Protein AF-A0AAV2S5D3-F1 (afdb_monomer_lite)

Radius of gyration: 16.39 Å; chains: 1; bounding box: 46×32×54 Å

Sequence (150 aa):
MCDEDECALVCDNGSGLCKAGFAGDDAPRAVFPSVVGRPRHQGVMVGMGQKDSYVGDEAQSKRGILTLKYPIEHGIVTNWDDMEKVWHHTFYNELRIAPEESPSLLTEAPLNPKANREKMTQIMFETFSMPAMYVAIQAVLSLYASGRTT

Organism: Meganyctiphanes norvegica (NCBI:txid48144)

InterPro domains:
  IPR004000 Actin family [PF00022] (6-150)
  IPR004000 Actin family [PR00190] (27-36)
  IPR004000 Actin family [PR00190] (50-61)
  IPR004000 Actin family [PR00190] (62-84)
  IPR004000 Actin family [PR00190] (116-129)
  IPR004000 Actin family [PR00190] (141-150)
  IPR004000 Actin family [PTHR11937] (9-150)
  IPR004000 Actin family [SM00268] (6-150)
  IPR004001 Actin, conserved site [PS00406] (54-64)
  IPR020902 Actin/actin-like conserved site [PS01132] (105-117)
  IPR043129 ATPase, nucleotide binding domain [SSF53067] (5-147)

Foldseek 3Di:
DPPPPAWAKEWEDDQAWIFIPTPPDPGGQDIFGQKKWAFPDPPPDDPPPDDRIDGTPRRVVPVVGTDMDHQADPQAGPDPVSVLVVVCCVACPRVNHQQLRYEYEYEGEPPHDPVRVVVVVCCSCVVSVHPYYHYYYPVQVVCVVVVHDD

Secondary structure (DSSP, 8-state):
---TT-PPEEEEE-SSEEEEEETT-SS-SEEEE--EEEESSTT--TTS---S-EEHHHHHHTTTTEEEE-SEETTEE--HHHHHHHHHIIIIIII---GGGS-EEEEE-TT--HHHHHHHHHIIIIIS--S-EEEEEHHHHHHHHTT---

Structure (mmCIF, N/CA/C/O backbone):
data_AF-A0AAV2S5D3-F1
#
_entry.id   AF-A0AAV2S5D3-F1
#
loop_
_atom_site.group_PDB
_atom_site.id
_atom_site.type_symbol
_atom_site.label_atom_id
_atom_site.label_alt_id
_atom_site.label_comp_id
_atom_site.label_asym_id
_atom_site.label_entity_id
_atom_site.label_seq_id
_atom_site.pdbx_PDB_ins_code
_atom_site.Cartn_x
_atom_site.Cartn_y
_atom_site.Cartn_z
_atom_site.occupancy
_atom_site.B_iso_or_equiv
_atom_site.auth_seq_id
_atom_site.auth_comp_id
_atom_site.auth_asym_id
_atom_site.auth_atom_id
_atom_site.pdbx_PDB_model_num
ATOM 1 N N . MET A 1 1 ? 27.605 -7.674 -11.067 1.00 37.47 1 MET A N 1
ATOM 2 C CA . MET A 1 1 ? 27.069 -8.610 -10.067 1.00 37.47 1 MET A CA 1
ATOM 3 C C . MET A 1 1 ? 26.109 -7.778 -9.254 1.00 37.47 1 MET A C 1
ATOM 5 O O . MET A 1 1 ? 26.568 -6.824 -8.649 1.00 37.47 1 MET A O 1
ATOM 9 N N . CYS A 1 2 ? 24.804 -7.988 -9.419 1.00 41.34 2 CYS A N 1
ATOM 10 C CA . CYS A 1 2 ? 23.838 -7.439 -8.473 1.00 41.34 2 CYS A CA 1
ATOM 11 C C . CYS A 1 2 ? 24.093 -8.184 -7.168 1.00 41.34 2 CYS A C 1
ATOM 13 O O . CYS A 1 2 ? 24.172 -9.412 -7.214 1.00 41.34 2 CYS A O 1
ATOM 15 N N . ASP A 1 3 ? 24.331 -7.460 -6.082 1.00 46.12 3 ASP A N 1
ATOM 16 C CA . ASP A 1 3 ? 24.471 -8.064 -4.764 1.00 46.12 3 ASP A CA 1
ATOM 17 C C . ASP A 1 3 ? 23.247 -8.956 -4.518 1.00 46.12 3 ASP A C 1
ATOM 19 O O . ASP A 1 3 ? 22.105 -8.517 -4.660 1.00 46.12 3 ASP A O 1
ATOM 23 N N . GLU A 1 4 ? 23.485 -10.238 -4.241 1.00 49.69 4 GLU A N 1
ATOM 24 C CA . GLU A 1 4 ? 22.444 -11.261 -4.063 1.00 49.69 4 GLU A CA 1
ATOM 25 C C . GLU A 1 4 ? 21.621 -11.054 -2.770 1.00 49.69 4 GLU A C 1
ATOM 27 O O . GLU A 1 4 ? 20.735 -11.854 -2.478 1.00 49.69 4 GLU A O 1
ATOM 32 N N . ASP A 1 5 ? 21.859 -9.962 -2.032 1.00 55.69 5 ASP A N 1
ATOM 33 C CA . ASP A 1 5 ? 21.360 -9.738 -0.672 1.00 55.69 5 ASP A CA 1
ATOM 34 C C . ASP A 1 5 ? 20.294 -8.625 -0.524 1.00 55.69 5 ASP A C 1
ATOM 36 O O . ASP A 1 5 ? 19.763 -8.454 0.570 1.00 55.69 5 ASP A O 1
ATOM 40 N N . GLU A 1 6 ? 19.886 -7.914 -1.587 1.00 64.94 6 GLU A N 1
ATOM 41 C CA . GLU A 1 6 ? 18.799 -6.910 -1.508 1.00 64.94 6 GLU A CA 1
ATOM 42 C C . GLU A 1 6 ? 17.673 -7.184 -2.516 1.00 64.94 6 GLU A C 1
ATOM 44 O O . GLU A 1 6 ? 17.687 -6.735 -3.666 1.00 64.94 6 GLU A O 1
ATOM 49 N N . CYS A 1 7 ? 16.649 -7.924 -2.083 1.00 85.19 7 CYS A N 1
ATOM 50 C CA . CYS A 1 7 ? 15.470 -8.161 -2.909 1.00 85.19 7 CYS A CA 1
ATOM 51 C C . CYS A 1 7 ? 14.467 -7.006 -2.784 1.00 85.19 7 CYS A C 1
ATOM 53 O O . CYS A 1 7 ? 13.986 -6.701 -1.692 1.00 85.19 7 CYS A O 1
ATOM 55 N N . ALA A 1 8 ? 14.121 -6.378 -3.910 1.00 94.50 8 ALA A N 1
ATOM 56 C CA . ALA A 1 8 ? 13.210 -5.241 -3.915 1.00 94.50 8 ALA A CA 1
ATOM 57 C C . ALA A 1 8 ? 11.803 -5.624 -3.433 1.00 94.50 8 ALA A C 1
ATOM 59 O O . ALA A 1 8 ? 11.211 -6.603 -3.891 1.00 94.50 8 ALA A O 1
ATOM 60 N N . LEU A 1 9 ? 11.233 -4.802 -2.557 1.00 96.62 9 LEU A N 1
ATOM 61 C CA . LEU A 1 9 ? 9.843 -4.907 -2.132 1.00 96.62 9 LEU A CA 1
ATOM 62 C C . LEU A 1 9 ? 8.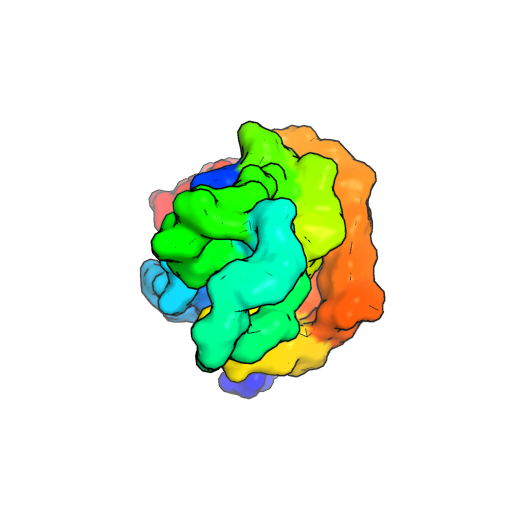928 -4.470 -3.270 1.00 96.62 9 LEU A C 1
ATOM 64 O O . LEU A 1 9 ? 9.175 -3.455 -3.913 1.00 96.62 9 LEU A O 1
ATOM 68 N N . VAL A 1 10 ? 7.824 -5.175 -3.478 1.00 98.00 10 VAL A N 1
ATOM 69 C CA . VAL A 1 10 ? 6.767 -4.766 -4.406 1.00 98.00 10 VAL A CA 1
ATOM 70 C C . VAL A 1 10 ? 5.489 -4.562 -3.607 1.00 98.00 10 VAL A C 1
ATOM 72 O O . VAL A 1 10 ? 5.055 -5.479 -2.916 1.00 98.00 10 VAL A O 1
ATOM 75 N N . CYS A 1 11 ? 4.884 -3.376 -3.692 1.00 97.94 11 CYS A N 1
ATOM 76 C CA . CYS A 1 11 ? 3.674 -3.016 -2.952 1.00 97.94 11 CYS A CA 1
ATOM 77 C C . CYS A 1 11 ? 2.612 -2.405 -3.885 1.00 97.94 11 CYS A C 1
ATOM 79 O O . CYS A 1 11 ? 2.769 -1.287 -4.388 1.00 97.94 11 CYS A O 1
ATOM 81 N N . ASP A 1 12 ? 1.521 -3.149 -4.103 1.00 98.25 12 ASP A N 1
ATOM 82 C CA . ASP A 1 12 ? 0.331 -2.703 -4.835 1.00 98.25 12 ASP A CA 1
ATOM 83 C C . ASP A 1 12 ? -0.705 -2.082 -3.888 1.00 98.25 12 ASP A C 1
ATOM 85 O O . ASP A 1 12 ? -1.381 -2.775 -3.117 1.00 98.25 12 ASP A O 1
ATOM 89 N N . ASN A 1 13 ? -0.857 -0.759 -3.987 1.00 96.62 13 ASN A N 1
ATOM 90 C CA . ASN A 1 13 ? -1.737 0.047 -3.142 1.00 96.62 13 ASN A CA 1
ATOM 91 C C . ASN A 1 13 ? -3.177 0.060 -3.696 1.00 96.62 13 ASN A C 1
ATOM 93 O O . ASN A 1 13 ? -3.605 1.007 -4.360 1.00 96.62 13 ASN A O 1
ATOM 97 N N . GLY A 1 14 ? -3.948 -1.000 -3.443 1.00 96.38 14 GLY A N 1
ATOM 98 C CA . GLY A 1 14 ? -5.347 -1.089 -3.878 1.00 96.38 14 GLY A CA 1
ATOM 99 C C . GLY A 1 14 ? -6.350 -0.495 -2.881 1.00 96.38 14 GLY A C 1
AT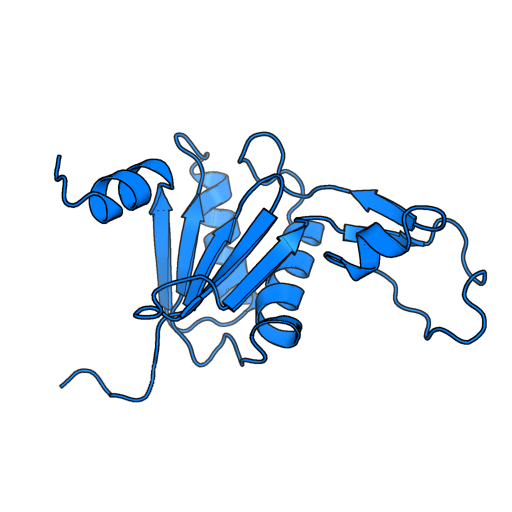OM 100 O O . GLY A 1 14 ? -6.195 -0.646 -1.673 1.00 96.38 14 GLY A O 1
ATOM 101 N N . SER A 1 15 ? -7.448 0.092 -3.380 1.00 96.56 15 SER A N 1
ATOM 102 C CA . SER A 1 15 ? -8.553 0.595 -2.533 1.00 96.56 15 SER A CA 1
ATOM 103 C C . SER A 1 15 ? -9.209 -0.475 -1.662 1.00 96.56 15 SER A C 1
ATOM 105 O O . SER A 1 15 ? -9.611 -0.193 -0.539 1.00 96.56 15 SER A O 1
ATOM 107 N N . GLY A 1 16 ? -9.339 -1.698 -2.178 1.00 96.69 16 GLY A N 1
ATOM 108 C CA . GLY A 1 16 ? -9.881 -2.820 -1.409 1.00 96.69 16 GLY A CA 1
ATOM 109 C C . GLY A 1 16 ? -8.799 -3.590 -0.659 1.00 96.69 16 GLY A C 1
ATOM 110 O O . GLY A 1 16 ? -8.938 -3.855 0.532 1.00 96.69 16 GLY A O 1
ATOM 111 N N . LEU A 1 17 ? -7.728 -3.946 -1.369 1.00 98.31 17 LEU A N 1
ATOM 112 C CA . LEU A 1 17 ? -6.669 -4.823 -0.881 1.00 98.31 17 LEU A CA 1
ATOM 113 C C . LEU A 1 17 ? -5.296 -4.229 -1.186 1.00 98.31 17 LEU A C 1
ATOM 115 O O . LEU A 1 17 ? -5.012 -3.913 -2.349 1.00 98.31 17 LEU A O 1
ATOM 119 N N . CYS A 1 18 ? -4.456 -4.182 -0.160 1.00 98.38 18 CYS A N 1
ATOM 120 C CA . CYS A 1 18 ? -3.017 -4.035 -0.276 1.00 98.38 18 CYS A CA 1
ATOM 121 C C . CYS A 1 18 ? -2.434 -5.409 -0.612 1.00 98.38 18 CYS A C 1
ATOM 123 O O . CYS A 1 18 ? -2.838 -6.409 -0.010 1.00 98.38 18 CYS A O 1
ATOM 125 N N . LYS A 1 19 ? -1.517 -5.474 -1.580 1.00 98.69 19 LYS A N 1
ATOM 126 C CA . LYS A 1 19 ? -0.730 -6.686 -1.832 1.00 98.69 19 LYS A CA 1
ATOM 127 C C . LYS A 1 19 ? 0.738 -6.340 -1.791 1.00 98.69 19 LYS A C 1
ATOM 129 O O . LYS A 1 19 ? 1.143 -5.348 -2.392 1.00 98.69 19 LYS A O 1
ATOM 134 N N . ALA A 1 20 ? 1.520 -7.170 -1.124 1.00 98.38 20 ALA A N 1
ATOM 135 C CA . ALA A 1 20 ? 2.946 -6.952 -1.017 1.00 98.38 20 ALA A CA 1
ATOM 136 C C . ALA A 1 20 ? 3.735 -8.258 -1.074 1.00 98.38 20 ALA A C 1
ATOM 138 O O . ALA A 1 20 ? 3.243 -9.324 -0.703 1.00 98.38 20 ALA A O 1
ATOM 139 N N . GLY A 1 21 ? 4.966 -8.171 -1.553 1.00 97.75 21 GLY A N 1
ATOM 140 C CA . GLY A 1 21 ? 5.882 -9.296 -1.674 1.00 97.75 21 GLY A CA 1
ATOM 141 C C . GLY A 1 21 ? 7.251 -8.825 -2.137 1.00 97.75 21 GLY A C 1
ATOM 142 O O . GLY A 1 21 ? 7.556 -7.634 -2.064 1.00 97.75 21 GLY A O 1
ATOM 143 N N . PHE A 1 22 ? 8.054 -9.760 -2.626 1.00 96.62 22 PHE A N 1
ATOM 144 C CA . PHE A 1 22 ? 9.408 -9.485 -3.086 1.00 96.62 22 PHE A CA 1
ATOM 145 C C . PHE A 1 22 ? 9.506 -9.693 -4.594 1.00 96.62 22 PHE A C 1
ATOM 147 O O . PHE A 1 22 ? 8.824 -10.544 -5.169 1.00 96.62 22 PHE A O 1
ATOM 154 N N . ALA A 1 23 ? 10.340 -8.894 -5.250 1.00 95.38 23 ALA A N 1
ATOM 155 C CA . ALA A 1 23 ? 10.620 -9.053 -6.665 1.00 95.38 23 ALA A CA 1
ATOM 156 C C . ALA A 1 23 ? 11.152 -10.469 -6.944 1.00 95.38 23 ALA A C 1
ATOM 158 O O . ALA A 1 23 ? 12.015 -10.979 -6.238 1.00 95.38 23 ALA A O 1
ATOM 159 N N . GLY A 1 24 ? 10.624 -11.113 -7.983 1.00 93.06 24 GLY A N 1
ATOM 160 C CA . GLY A 1 24 ? 10.973 -12.494 -8.326 1.00 93.06 24 GLY A CA 1
ATOM 161 C C . GLY A 1 24 ? 10.071 -13.561 -7.699 1.00 93.06 24 GLY A C 1
ATOM 162 O O . GLY A 1 24 ? 10.099 -14.689 -8.180 1.00 93.06 24 GLY A O 1
ATOM 163 N N . ASP A 1 25 ? 9.233 -13.229 -6.709 1.00 94.31 25 ASP A N 1
ATOM 164 C CA . ASP A 1 25 ? 8.157 -14.131 -6.286 1.00 94.31 25 ASP A CA 1
ATOM 165 C C . ASP A 1 25 ? 7.043 -14.178 -7.359 1.00 94.31 25 ASP A C 1
ATOM 167 O O . ASP A 1 25 ? 6.674 -13.154 -7.940 1.00 94.31 25 ASP A O 1
ATOM 171 N N . ASP A 1 26 ? 6.443 -15.355 -7.574 1.00 93.81 26 ASP A N 1
ATOM 172 C CA . ASP A 1 26 ? 5.341 -15.549 -8.538 1.00 93.81 26 ASP A CA 1
ATOM 173 C C . ASP A 1 26 ? 4.006 -14.923 -8.083 1.00 93.81 26 ASP A C 1
ATOM 175 O O . ASP A 1 26 ? 3.082 -14.731 -8.878 1.00 93.81 26 ASP A O 1
ATOM 179 N N . ALA A 1 27 ? 3.871 -14.639 -6.786 1.00 95.69 27 ALA A N 1
ATOM 180 C CA . ALA A 1 27 ? 2.659 -14.118 -6.166 1.00 95.69 27 ALA A CA 1
ATOM 181 C C . ALA A 1 27 ? 3.004 -13.240 -4.951 1.00 95.69 27 ALA A C 1
ATOM 183 O O . ALA A 1 27 ? 4.049 -13.436 -4.328 1.00 95.69 27 ALA A O 1
ATOM 184 N N . PRO A 1 28 ? 2.131 -12.289 -4.566 1.00 97.69 28 PRO A N 1
ATOM 185 C CA . PRO A 1 28 ? 2.341 -11.513 -3.349 1.00 97.69 28 PRO A CA 1
ATOM 186 C C . PRO A 1 28 ? 2.348 -12.428 -2.116 1.00 97.69 28 PRO A C 1
ATOM 188 O O . PRO A 1 28 ? 1.503 -13.315 -1.987 1.00 97.69 28 PRO A O 1
ATOM 191 N N . ARG A 1 29 ? 3.269 -12.175 -1.181 1.00 97.50 29 ARG A N 1
ATOM 192 C CA . ARG A 1 29 ? 3.337 -12.893 0.102 1.00 97.50 29 ARG A CA 1
ATOM 193 C C . ARG A 1 29 ? 2.243 -12.467 1.072 1.00 97.50 29 ARG A C 1
ATOM 195 O O . ARG A 1 29 ? 1.820 -13.268 1.898 1.00 97.50 29 ARG A O 1
ATOM 202 N N . ALA A 1 30 ? 1.798 -11.220 0.964 1.00 98.19 30 ALA A N 1
ATOM 203 C CA . ALA A 1 30 ? 0.767 -10.635 1.802 1.00 98.19 30 ALA A CA 1
ATOM 204 C C . ALA A 1 30 ? -0.345 -10.038 0.942 1.00 98.19 30 ALA A C 1
ATOM 206 O O . ALA A 1 30 ? -0.080 -9.329 -0.032 1.00 98.19 30 ALA A O 1
ATOM 207 N N . VAL A 1 31 ? -1.594 -10.308 1.321 1.00 98.62 31 VAL A N 1
ATOM 208 C CA . VAL A 1 31 ? -2.796 -9.724 0.719 1.00 98.62 31 VAL A CA 1
ATOM 209 C C . VAL A 1 31 ? -3.783 -9.445 1.840 1.00 98.62 31 VAL A C 1
ATOM 211 O O . VAL A 1 31 ? -4.303 -10.384 2.434 1.00 98.62 31 VAL A O 1
ATOM 214 N N . PHE A 1 32 ? -4.059 -8.172 2.118 1.00 98.69 32 PHE A N 1
ATOM 215 C CA . PHE A 1 32 ? -4.914 -7.790 3.243 1.00 98.69 32 PHE A CA 1
ATOM 216 C C . PHE A 1 32 ? -5.768 -6.546 2.936 1.00 98.69 32 PHE A C 1
ATOM 218 O O . PHE A 1 32 ? -5.426 -5.757 2.048 1.00 98.69 32 PHE A O 1
ATOM 225 N N . PRO A 1 33 ? -6.894 -6.336 3.647 1.00 98.56 33 PRO A N 1
ATOM 226 C CA . PRO A 1 33 ? -7.758 -5.172 3.454 1.00 98.56 33 PRO A CA 1
ATOM 227 C C . PRO A 1 33 ? -7.056 -3.833 3.719 1.00 98.56 33 PRO A C 1
ATOM 229 O O . PRO A 1 33 ? -6.497 -3.619 4.793 1.00 98.56 33 PRO A O 1
ATOM 232 N N . SER A 1 34 ? -7.165 -2.881 2.791 1.00 98.31 34 SER A N 1
ATOM 233 C CA . SER A 1 34 ? -6.634 -1.516 2.954 1.00 98.31 34 SER A CA 1
ATOM 234 C C . SER A 1 34 ? -7.518 -0.690 3.893 1.00 98.31 34 SER A C 1
ATOM 236 O O . SER A 1 34 ? -8.255 0.195 3.463 1.00 98.31 34 SER A O 1
ATOM 238 N N . VAL A 1 35 ? -7.505 -1.015 5.186 1.00 98.56 35 VAL A N 1
ATOM 239 C CA . VAL A 1 35 ? -8.409 -0.432 6.183 1.00 98.56 35 VAL A CA 1
ATOM 240 C C . VAL A 1 35 ? -7.703 -0.206 7.513 1.00 98.56 35 VAL A C 1
ATOM 242 O O . VAL A 1 35 ? -6.917 -1.037 7.967 1.00 98.56 35 VAL A O 1
ATOM 245 N N . VAL A 1 36 ? -8.038 0.907 8.161 1.00 98.56 36 VAL A N 1
ATOM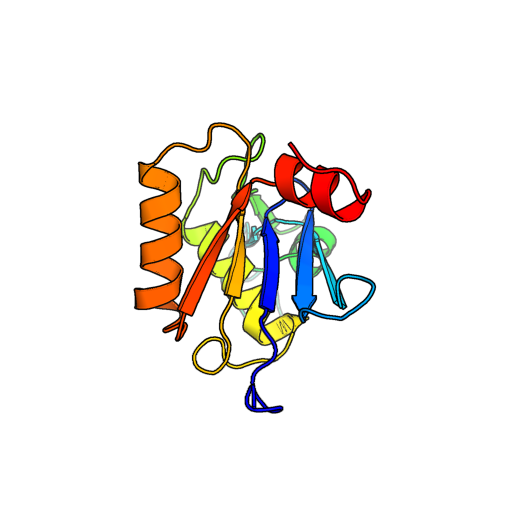 246 C CA . VAL A 1 36 ? -7.596 1.247 9.514 1.00 98.56 36 VAL A CA 1
ATOM 247 C C . VAL A 1 36 ? -8.816 1.361 10.422 1.00 98.56 36 VAL A C 1
ATOM 249 O O . VAL A 1 36 ? -9.746 2.122 10.158 1.00 98.56 36 VAL A O 1
ATOM 252 N N . GLY A 1 37 ? -8.824 0.597 11.510 1.00 97.69 37 GLY A N 1
ATOM 253 C CA . GLY A 1 37 ? -9.868 0.607 12.528 1.00 97.69 37 GLY A CA 1
ATOM 254 C C . GLY A 1 37 ? -9.406 1.281 13.814 1.00 97.69 37 GLY A C 1
ATOM 255 O O . GLY A 1 37 ? -8.336 0.966 14.324 1.00 97.69 37 GLY A O 1
ATOM 256 N N . ARG A 1 38 ? -10.221 2.177 14.376 1.00 95.31 38 ARG A N 1
ATOM 257 C CA . ARG A 1 38 ? -9.978 2.798 15.693 1.00 95.31 38 ARG A CA 1
ATOM 258 C C . ARG A 1 38 ? -11.109 2.476 16.673 1.00 95.31 38 ARG A C 1
ATOM 260 O O . ARG A 1 38 ? -12.260 2.452 16.235 1.00 95.31 38 ARG A O 1
ATOM 267 N N . PRO A 1 39 ? -10.838 2.229 17.967 1.00 92.88 39 PRO A N 1
ATOM 268 C CA . PRO A 1 39 ? -11.882 1.909 18.945 1.00 92.88 39 PRO A CA 1
ATOM 269 C C . PRO A 1 39 ? -12.951 3.003 19.054 1.00 92.88 39 PRO A C 1
ATOM 271 O O . PRO A 1 39 ? -12.622 4.181 19.157 1.00 92.88 39 PRO A O 1
ATOM 274 N N . ARG A 1 40 ? -14.237 2.622 19.064 1.00 90.00 40 ARG A N 1
ATOM 275 C CA . ARG A 1 40 ? -15.356 3.576 19.242 1.00 90.00 40 ARG A CA 1
ATOM 276 C C . ARG A 1 40 ? -15.452 4.129 20.661 1.00 90.00 40 ARG A C 1
ATOM 278 O O . ARG A 1 40 ? -15.850 5.272 20.856 1.00 90.00 40 ARG A O 1
ATOM 285 N N . HIS A 1 41 ? -15.107 3.301 21.640 1.00 83.50 41 HIS A N 1
ATOM 286 C CA . HIS A 1 41 ? -15.202 3.620 23.058 1.00 83.50 41 HIS A CA 1
ATOM 287 C 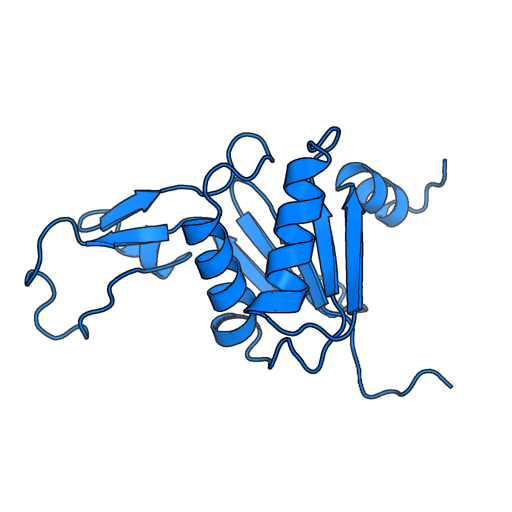C . HIS A 1 41 ? -13.914 3.177 23.757 1.00 83.50 41 HIS A C 1
ATOM 289 O O . HIS A 1 41 ? -13.497 2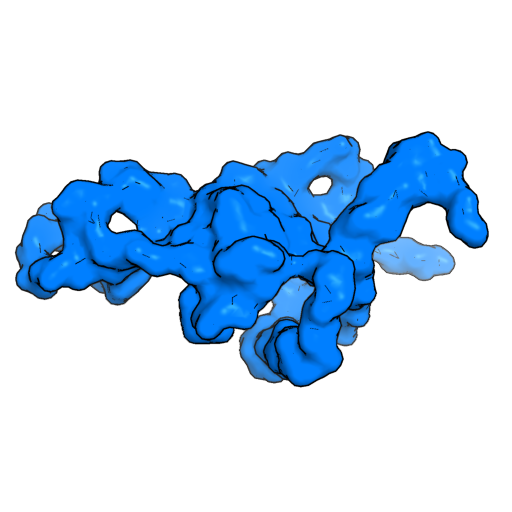.023 23.628 1.00 83.50 41 HIS A O 1
ATOM 295 N N . GLN A 1 42 ? -13.282 4.096 24.491 1.00 70.06 42 GLN A N 1
ATOM 296 C CA . GLN A 1 42 ? -12.109 3.789 25.311 1.00 70.06 42 GLN A CA 1
ATOM 297 C C . GLN A 1 42 ? -12.503 2.818 26.439 1.00 70.06 42 GLN A C 1
ATOM 299 O O . GLN A 1 42 ? -13.539 2.990 27.074 1.00 70.06 42 GLN A O 1
ATOM 304 N N . GLY A 1 43 ? -11.693 1.778 26.669 1.00 67.31 43 GLY A N 1
ATOM 305 C CA . GLY A 1 43 ? -11.872 0.836 27.787 1.00 67.31 43 GLY A CA 1
ATOM 306 C C . GLY A 1 43 ? -12.736 -0.409 27.530 1.00 67.31 43 GLY A C 1
ATOM 307 O O . GLY A 1 43 ? -12.819 -1.258 28.410 1.00 67.31 43 GLY A O 1
ATOM 308 N N . VAL A 1 44 ? -13.332 -0.585 26.342 1.00 59.94 44 VAL A N 1
ATOM 309 C CA . VAL A 1 44 ? -14.153 -1.783 26.025 1.00 59.94 44 VAL A CA 1
ATOM 310 C C . VAL A 1 44 ? -13.308 -3.055 25.851 1.00 59.94 44 VAL A C 1
ATOM 312 O O . VAL A 1 44 ? -13.796 -4.168 26.031 1.00 59.94 44 VAL A O 1
ATOM 315 N N . MET A 1 45 ? -12.021 -2.913 25.537 1.00 63.66 45 MET A N 1
ATOM 316 C CA . MET A 1 45 ? -11.114 -4.038 25.297 1.00 63.66 45 MET A CA 1
ATOM 317 C C . MET A 1 45 ? -10.370 -4.453 26.571 1.00 63.66 45 MET A C 1
ATOM 319 O O . MET A 1 45 ? -9.159 -4.290 26.687 1.00 63.66 45 MET A O 1
ATOM 323 N N . VAL A 1 46 ? -11.096 -4.992 27.552 1.00 58.81 46 VAL A N 1
ATOM 324 C CA . VAL A 1 46 ? -10.482 -5.596 28.745 1.00 58.81 46 VAL A CA 1
ATOM 325 C C . VAL A 1 46 ? -9.741 -6.874 28.327 1.00 58.81 46 VAL A C 1
ATOM 327 O O . VAL A 1 46 ? -10.352 -7.808 27.819 1.00 58.81 46 VAL A O 1
ATOM 330 N N . GLY A 1 47 ? -8.417 -6.911 28.510 1.00 64.00 47 GLY A N 1
ATOM 331 C CA . GLY A 1 47 ? -7.568 -8.083 28.230 1.00 64.00 47 GLY A CA 1
ATOM 332 C C . GLY A 1 47 ? -6.940 -8.143 26.829 1.00 64.00 47 GLY A C 1
ATOM 333 O O . GLY A 1 47 ? -6.002 -8.906 26.620 1.00 64.00 47 GLY A O 1
ATOM 334 N N . MET A 1 48 ? -7.380 -7.306 25.887 1.00 62.47 48 MET A N 1
ATOM 335 C CA . MET A 1 48 ? -6.648 -7.029 24.647 1.00 62.47 48 MET A CA 1
ATOM 336 C C . MET A 1 48 ? -5.878 -5.729 24.868 1.00 62.47 48 MET A C 1
ATOM 338 O O . MET A 1 48 ? -6.500 -4.715 25.164 1.00 62.47 48 MET A O 1
ATOM 342 N N . GLY A 1 49 ? -4.544 -5.748 24.778 1.00 64.50 49 GLY A N 1
ATOM 343 C CA . GLY A 1 49 ? -3.722 -4.548 24.982 1.00 64.50 49 GLY A CA 1
ATOM 344 C C . GLY A 1 49 ? -4.304 -3.332 24.253 1.00 64.50 49 GLY A C 1
ATOM 345 O O . GLY A 1 49 ? -4.783 -3.464 23.123 1.00 64.50 49 GLY A O 1
ATOM 346 N N . GLN A 1 50 ? -4.321 -2.171 24.914 1.00 67.88 50 GLN A N 1
ATOM 347 C CA . GLN A 1 50 ? -4.861 -0.950 24.321 1.00 67.88 50 GLN A CA 1
ATOM 348 C C . GLN A 1 50 ? -4.004 -0.547 23.118 1.00 67.88 50 GLN A C 1
ATOM 350 O O . GLN A 1 50 ? -2.955 0.067 23.277 1.00 67.88 50 GLN A O 1
ATOM 355 N N . LYS A 1 51 ? -4.437 -0.936 21.915 1.00 82.69 51 LYS A N 1
ATOM 356 C CA . LYS A 1 51 ? -3.912 -0.400 20.660 1.00 82.69 51 LYS A CA 1
ATOM 357 C C . LYS A 1 51 ? -4.795 0.763 20.226 1.00 82.69 51 LYS A C 1
ATOM 359 O O . LYS A 1 51 ? -6.022 0.637 20.197 1.00 82.69 51 LYS A O 1
ATOM 364 N N . ASP A 1 52 ? -4.162 1.849 19.808 1.00 88.06 52 ASP A N 1
ATOM 365 C CA . ASP A 1 52 ? -4.862 3.032 19.297 1.00 88.06 52 ASP A CA 1
ATOM 366 C C . ASP A 1 52 ? -5.483 2.795 17.913 1.00 88.06 52 ASP A C 1
ATOM 368 O O . ASP A 1 52 ? -6.465 3.439 17.533 1.00 88.06 52 ASP A O 1
ATOM 372 N N . SER A 1 53 ? -4.939 1.839 17.155 1.00 94.75 53 SER A N 1
ATOM 373 C CA . SER A 1 53 ? -5.445 1.452 15.841 1.00 94.75 53 SER A CA 1
ATOM 374 C C . SER A 1 53 ? -5.158 -0.007 15.496 1.00 94.75 53 SER A C 1
ATOM 376 O O . SER A 1 53 ? -4.191 -0.603 15.967 1.00 94.75 53 SER A O 1
ATOM 378 N N . TYR A 1 54 ? -5.989 -0.541 14.610 1.00 96.31 54 TYR A N 1
ATOM 379 C CA . TYR A 1 54 ? -5.891 -1.859 13.992 1.00 96.31 54 TYR A CA 1
ATOM 380 C C . TYR A 1 54 ? -5.837 -1.687 12.477 1.00 96.31 54 TYR A C 1
ATOM 382 O O . TYR A 1 54 ? -6.438 -0.750 11.954 1.00 96.31 54 TYR A O 1
ATOM 390 N N . VAL A 1 55 ? -5.163 -2.588 11.771 1.00 98.31 55 VAL A N 1
ATOM 391 C CA . VAL A 1 55 ? -5.025 -2.545 10.308 1.00 98.31 55 VAL A CA 1
ATOM 392 C C . VAL A 1 55 ? -5.434 -3.899 9.725 1.00 98.31 55 VAL A C 1
ATOM 394 O O . VAL A 1 55 ? -5.372 -4.912 10.425 1.00 98.31 55 VAL A O 1
ATOM 397 N N . GLY A 1 56 ? -5.915 -3.915 8.482 1.00 98.19 56 GLY A N 1
ATOM 398 C CA . GLY A 1 56 ? -6.141 -5.154 7.737 1.00 98.19 56 GLY A CA 1
ATOM 399 C C . GLY A 1 56 ? -7.219 -6.055 8.335 1.00 98.19 56 GLY A C 1
ATOM 400 O O . GLY A 1 56 ? -8.287 -5.596 8.759 1.00 98.19 56 GLY A O 1
ATOM 401 N N . ASP A 1 57 ? -6.938 -7.355 8.372 1.00 98.00 57 ASP A N 1
ATOM 402 C CA . ASP A 1 57 ? -7.880 -8.372 8.849 1.00 98.00 57 ASP A CA 1
ATOM 403 C C . ASP A 1 57 ? -8.215 -8.215 10.339 1.00 98.00 57 ASP A C 1
ATOM 405 O O . ASP A 1 57 ? -9.348 -8.473 10.764 1.00 98.00 57 ASP A O 1
ATOM 409 N N . GLU A 1 58 ? -7.275 -7.711 11.149 1.00 95.81 58 GLU A N 1
ATOM 410 C CA . GLU A 1 58 ? -7.533 -7.427 12.565 1.00 95.81 58 GLU A CA 1
ATOM 411 C C . GLU A 1 58 ? -8.578 -6.307 12.718 1.00 95.81 58 GLU A C 1
ATOM 413 O O . GLU A 1 58 ? -9.462 -6.383 13.575 1.00 95.81 58 GLU A O 1
ATOM 418 N N . ALA A 1 59 ? -8.534 -5.290 11.854 1.00 96.94 59 ALA A N 1
ATOM 419 C CA . ALA A 1 59 ? -9.542 -4.237 11.843 1.00 96.94 59 ALA A CA 1
ATOM 420 C C . ALA A 1 59 ? -10.905 -4.755 11.352 1.00 96.94 59 ALA A C 1
ATOM 422 O O . ALA A 1 59 ? -11.931 -4.476 11.979 1.00 96.94 59 ALA A O 1
ATOM 423 N N . GLN A 1 60 ? -10.929 -5.549 10.275 1.00 96.56 60 GLN A N 1
ATOM 424 C CA . GLN A 1 60 ? -12.169 -6.128 9.739 1.00 96.56 60 GLN A CA 1
ATOM 425 C C . GLN A 1 60 ? -12.862 -7.066 10.732 1.00 96.56 60 GLN A C 1
ATOM 427 O O . GLN A 1 60 ? -14.066 -6.942 10.971 1.00 96.56 60 GLN A O 1
ATOM 432 N N . SER A 1 61 ? -12.110 -7.975 11.357 1.00 96.00 61 SER A N 1
ATOM 433 C CA . SER A 1 61 ? -12.654 -8.928 12.336 1.00 96.00 61 SER A CA 1
ATOM 434 C C . SER A 1 61 ? -13.284 -8.233 13.549 1.00 96.00 61 SER A C 1
ATOM 436 O O . SER A 1 61 ? -14.239 -8.743 14.133 1.00 96.00 61 SER A O 1
ATOM 438 N N . LYS A 1 62 ? -12.822 -7.021 13.884 1.00 94.12 62 LYS A N 1
ATOM 439 C CA . LYS A 1 62 ? -13.317 -6.207 15.003 1.00 94.12 62 LYS A CA 1
ATOM 440 C C . LYS A 1 62 ? -14.243 -5.059 14.574 1.00 94.12 62 LYS A C 1
ATOM 442 O O . LYS A 1 62 ? -14.516 -4.159 15.370 1.00 94.12 62 LYS A O 1
ATOM 447 N N . ARG A 1 63 ? -14.813 -5.090 13.360 1.00 94.44 63 ARG A N 1
ATOM 448 C CA . ARG A 1 63 ? -15.686 -4.019 12.819 1.00 94.44 63 ARG A CA 1
ATOM 449 C C . ARG A 1 63 ? -16.872 -3.612 13.709 1.00 94.44 63 ARG A C 1
ATOM 451 O O . ARG A 1 63 ? -17.375 -2.500 13.583 1.00 94.44 63 ARG A O 1
ATOM 458 N N . GLY A 1 64 ? -17.332 -4.501 14.597 1.00 93.94 64 GLY A N 1
ATOM 459 C CA . GLY A 1 64 ? -18.428 -4.221 15.533 1.00 93.94 64 GLY A CA 1
ATOM 460 C C . GLY A 1 64 ? -18.068 -3.207 16.626 1.00 93.94 64 GLY A C 1
ATOM 461 O O . GLY A 1 64 ? -18.943 -2.489 17.100 1.00 93.94 64 GLY A O 1
ATOM 462 N N . ILE A 1 65 ? -16.786 -3.114 16.991 1.00 92.88 65 ILE A N 1
ATOM 463 C CA . ILE A 1 65 ? -16.287 -2.235 18.064 1.00 92.88 65 ILE A CA 1
ATOM 464 C C . ILE A 1 65 ? -15.341 -1.139 17.554 1.00 92.88 65 ILE A C 1
ATOM 466 O O . ILE A 1 65 ? -14.981 -0.231 18.306 1.00 92.88 65 ILE A O 1
ATOM 470 N N . LEU A 1 66 ? -14.955 -1.200 16.276 1.00 95.25 66 LEU A N 1
ATOM 471 C CA . LEU A 1 66 ? -14.088 -0.223 15.627 1.00 95.25 66 LEU A CA 1
ATOM 472 C C . LEU A 1 66 ? -14.875 0.696 14.678 1.00 95.25 66 LEU A C 1
ATOM 474 O O . LEU A 1 66 ? -15.889 0.326 14.079 1.00 95.25 66 LEU A O 1
ATOM 478 N N . THR A 1 67 ? -14.391 1.921 14.527 1.00 96.50 67 THR A N 1
ATOM 479 C CA . THR A 1 67 ? -14.699 2.791 13.391 1.00 96.50 67 THR A CA 1
ATOM 480 C C . THR A 1 67 ? -13.662 2.516 12.314 1.00 96.50 67 THR A C 1
ATOM 482 O O . THR A 1 67 ? -12.478 2.773 12.530 1.00 96.50 67 THR A O 1
ATOM 485 N N . LEU A 1 68 ? -14.105 1.971 11.181 1.00 97.75 68 LEU A N 1
ATOM 486 C CA . LEU A 1 68 ? -13.244 1.635 10.049 1.00 97.75 68 LEU A CA 1
ATOM 487 C C . LEU A 1 68 ? -13.146 2.812 9.078 1.00 97.75 68 LEU A C 1
ATOM 489 O O . LEU A 1 68 ? -14.162 3.420 8.740 1.00 97.75 68 LEU A O 1
ATOM 493 N N . LYS A 1 69 ? -11.931 3.103 8.619 1.00 98.31 69 LYS A N 1
ATOM 494 C CA . LYS A 1 69 ? -11.630 4.084 7.576 1.00 98.31 69 LYS A CA 1
ATOM 495 C C . LYS A 1 69 ? -10.760 3.448 6.499 1.00 98.31 69 LYS A C 1
ATOM 497 O O . LYS A 1 69 ? -9.921 2.602 6.801 1.00 98.31 69 LYS A O 1
ATOM 502 N N . TYR A 1 70 ? -10.962 3.878 5.260 1.00 98.25 70 TYR A N 1
ATOM 503 C CA . TYR A 1 70 ? -10.223 3.407 4.095 1.00 98.25 70 TYR A CA 1
ATOM 504 C C . TYR A 1 70 ? -9.343 4.560 3.600 1.00 98.25 70 TYR A C 1
ATOM 506 O O . TYR A 1 70 ? -9.891 5.588 3.212 1.00 98.25 70 TYR A O 1
ATOM 514 N N . PRO A 1 71 ? -8.003 4.444 3.648 1.00 98.31 71 PRO A N 1
ATOM 515 C CA . PRO A 1 71 ? -7.112 5.538 3.267 1.00 98.31 71 PRO A CA 1
ATOM 516 C C . PRO A 1 71 ? -7.032 5.773 1.757 1.00 98.31 71 PRO A C 1
ATOM 518 O O . PRO A 1 71 ? -6.450 6.774 1.344 1.00 98.31 71 PRO A O 1
ATOM 521 N N . ILE A 1 72 ? -7.573 4.861 0.942 1.00 98.12 72 ILE A N 1
ATOM 522 C CA . ILE A 1 72 ? -7.528 4.920 -0.520 1.00 98.12 72 ILE A CA 1
ATOM 523 C C . ILE A 1 72 ? -8.948 4.822 -1.084 1.00 98.12 72 ILE A C 1
ATOM 525 O O . ILE A 1 72 ? -9.566 3.755 -1.063 1.00 98.12 72 ILE A O 1
ATOM 529 N N . GLU A 1 73 ? -9.430 5.899 -1.692 1.00 95.75 73 GLU A N 1
ATOM 530 C CA . GLU A 1 73 ? -10.733 5.957 -2.355 1.00 95.75 73 GLU A CA 1
ATOM 531 C C . GLU A 1 73 ? -10.535 6.071 -3.866 1.00 95.75 73 GLU A C 1
ATOM 533 O O . GLU A 1 73 ? -9.795 6.925 -4.348 1.00 95.75 73 GLU A O 1
ATOM 538 N N . HIS A 1 74 ? -11.177 5.183 -4.631 1.00 93.94 74 HIS A N 1
ATOM 539 C CA . HIS A 1 74 ? -11.069 5.150 -6.097 1.00 93.94 74 HIS A CA 1
ATOM 540 C C . HIS A 1 74 ? -9.615 5.143 -6.623 1.00 93.94 74 HIS A C 1
ATOM 542 O O . HIS A 1 74 ? -9.306 5.773 -7.630 1.00 93.94 74 HIS A O 1
ATOM 548 N N . GLY A 1 75 ? -8.714 4.427 -5.940 1.00 94.38 75 GLY A N 1
ATOM 549 C CA . GLY A 1 75 ? -7.290 4.327 -6.286 1.00 94.38 75 GLY A CA 1
ATOM 550 C C . GLY A 1 75 ? -6.423 5.513 -5.847 1.00 94.38 75 GLY A C 1
ATOM 551 O O . GLY A 1 75 ? -5.212 5.479 -6.047 1.00 94.38 75 GLY A O 1
ATOM 552 N N . ILE A 1 76 ? -7.009 6.541 -5.228 1.00 97.44 76 ILE A N 1
ATOM 553 C CA . ILE A 1 76 ? -6.304 7.738 -4.770 1.00 97.44 76 ILE A CA 1
ATOM 554 C C . ILE A 1 76 ? -6.215 7.732 -3.246 1.00 97.44 76 ILE A C 1
ATOM 556 O O . ILE A 1 76 ? -7.215 7.537 -2.557 1.00 97.44 76 ILE A O 1
ATOM 560 N N . VAL A 1 77 ? -5.017 7.969 -2.710 1.00 98.19 77 VAL A N 1
ATOM 561 C CA . VAL A 1 77 ? -4.822 8.137 -1.264 1.00 98.19 77 VAL A CA 1
ATOM 562 C C . VAL A 1 77 ? -5.521 9.423 -0.810 1.00 98.19 77 VAL A C 1
ATOM 564 O O . VAL A 1 77 ? -5.197 10.510 -1.288 1.00 98.19 77 VAL A O 1
ATOM 567 N N . THR A 1 78 ? -6.470 9.301 0.117 1.00 97.62 78 THR A N 1
ATOM 568 C CA . THR A 1 78 ? -7.239 10.414 0.702 1.00 97.62 78 THR A CA 1
ATOM 569 C C . THR A 1 78 ? -6.864 10.695 2.156 1.00 97.62 78 THR A C 1
ATOM 571 O O . THR A 1 78 ? -7.108 11.796 2.649 1.00 97.62 78 THR A O 1
ATOM 574 N N . ASN A 1 79 ? -6.239 9.738 2.852 1.00 98.38 79 ASN A N 1
ATOM 575 C CA . ASN A 1 79 ? -5.766 9.910 4.225 1.00 98.38 79 ASN A CA 1
ATOM 576 C C . ASN A 1 79 ? -4.345 9.356 4.398 1.00 98.38 79 ASN A C 1
ATOM 578 O O . ASN A 1 79 ? -4.146 8.145 4.479 1.00 98.38 79 ASN A O 1
ATOM 582 N N . TRP A 1 80 ? -3.362 10.255 4.476 1.00 98.38 80 TRP A N 1
ATOM 583 C CA . TRP A 1 80 ? -1.946 9.890 4.578 1.00 98.38 80 TRP A CA 1
ATOM 584 C C . TRP A 1 80 ? -1.569 9.294 5.939 1.00 98.38 80 TRP A C 1
ATOM 586 O O . TRP A 1 80 ? -0.798 8.342 5.969 1.00 98.38 80 TRP A O 1
ATOM 596 N N . ASP A 1 81 ? -2.174 9.755 7.038 1.00 98.25 81 ASP A N 1
ATOM 597 C CA . ASP A 1 81 ? -1.912 9.218 8.385 1.00 98.25 81 ASP A CA 1
ATOM 598 C C . ASP A 1 81 ? -2.378 7.761 8.536 1.00 98.25 81 ASP A C 1
ATOM 600 O O . ASP A 1 81 ? -1.843 6.993 9.341 1.00 98.25 81 ASP A O 1
ATOM 604 N N . ASP A 1 82 ? -3.438 7.388 7.819 1.00 98.44 82 ASP A N 1
ATOM 605 C CA . ASP A 1 82 ? -3.948 6.019 7.763 1.00 98.44 82 ASP A CA 1
ATOM 606 C C . ASP A 1 82 ? -3.189 5.187 6.727 1.00 98.44 82 ASP A C 1
ATOM 608 O O . ASP A 1 82 ? -2.935 4.009 6.976 1.00 98.44 82 ASP A O 1
ATOM 612 N N . MET A 1 83 ? -2.757 5.788 5.616 1.00 98.56 83 MET A N 1
ATOM 613 C CA . MET A 1 83 ? -1.908 5.108 4.636 1.00 98.56 83 MET A CA 1
ATOM 614 C C . MET A 1 83 ? -0.543 4.729 5.223 1.00 98.56 83 MET A C 1
ATOM 616 O O . MET A 1 83 ? -0.076 3.612 5.017 1.00 98.56 83 MET A O 1
ATOM 620 N N . GLU A 1 84 ? 0.062 5.606 6.025 1.00 98.50 84 GLU A N 1
ATOM 621 C CA . GLU A 1 84 ? 1.317 5.319 6.724 1.00 98.50 84 GLU A CA 1
ATOM 622 C C . GLU A 1 84 ? 1.179 4.119 7.670 1.00 98.50 84 GLU A C 1
ATOM 624 O O . GLU A 1 84 ? 2.050 3.253 7.704 1.00 98.50 84 GLU A O 1
ATOM 629 N N . LYS A 1 85 ? 0.039 3.981 8.362 1.00 98.50 85 LYS A N 1
ATOM 630 C CA . LYS A 1 85 ? -0.247 2.788 9.180 1.00 98.50 85 LYS A CA 1
ATOM 631 C C . LYS A 1 85 ? -0.399 1.527 8.339 1.00 98.50 85 LYS A C 1
ATOM 633 O O . LYS A 1 85 ? 0.031 0.463 8.780 1.00 98.50 85 LYS A O 1
ATOM 638 N N . VAL A 1 86 ? -1.007 1.631 7.155 1.00 98.62 86 VAL A N 1
ATOM 639 C CA . VAL A 1 86 ? -1.094 0.510 6.208 1.00 98.62 86 VAL A CA 1
ATOM 640 C C . VAL A 1 86 ? 0.303 0.073 5.780 1.00 98.62 86 VAL A C 1
ATOM 642 O O . VAL A 1 86 ? 0.594 -1.114 5.862 1.00 98.62 86 VAL A O 1
ATOM 645 N N . TRP A 1 87 ? 1.193 0.999 5.421 1.00 98.56 87 TRP A N 1
ATOM 646 C CA . TRP A 1 87 ? 2.574 0.659 5.060 1.00 98.56 87 TRP A CA 1
ATOM 647 C C . TRP A 1 87 ? 3.392 0.118 6.226 1.00 98.56 87 TRP A C 1
ATOM 649 O O . TRP A 1 87 ? 4.071 -0.892 6.068 1.00 98.56 87 TRP A O 1
ATOM 659 N N . HIS A 1 88 ? 3.266 0.707 7.415 1.00 98.38 88 HIS A N 1
ATOM 660 C CA . HIS A 1 88 ? 3.895 0.166 8.616 1.00 98.38 88 HIS A CA 1
ATOM 661 C C . HIS A 1 88 ? 3.449 -1.284 8.861 1.00 98.38 88 HIS A C 1
ATOM 663 O O . HIS A 1 88 ? 4.268 -2.151 9.157 1.00 98.38 88 HIS A O 1
ATOM 669 N N . HIS A 1 89 ? 2.153 -1.568 8.718 1.00 98.38 89 HIS A N 1
ATOM 670 C CA . HIS A 1 89 ? 1.633 -2.927 8.827 1.00 98.38 89 HIS A CA 1
ATOM 671 C C . HIS A 1 89 ? 2.204 -3.846 7.735 1.00 98.38 89 HIS A C 1
ATOM 673 O O . HIS A 1 89 ? 2.671 -4.940 8.053 1.00 98.38 89 HIS A O 1
ATOM 679 N N . THR A 1 90 ? 2.257 -3.387 6.480 1.00 98.50 90 THR A N 1
ATOM 680 C CA . THR A 1 90 ? 2.879 -4.130 5.375 1.00 98.50 90 THR A CA 1
ATOM 681 C C . THR A 1 90 ? 4.318 -4.534 5.702 1.00 98.50 90 THR A C 1
ATOM 683 O O . THR A 1 90 ? 4.667 -5.706 5.583 1.00 98.50 90 THR A O 1
ATOM 686 N N . PHE A 1 91 ? 5.164 -3.591 6.120 1.00 97.75 91 PHE A N 1
ATOM 687 C CA . PHE A 1 91 ? 6.595 -3.853 6.289 1.00 97.75 91 PHE A CA 1
ATOM 688 C C . PHE A 1 91 ? 6.887 -4.649 7.561 1.00 97.75 91 PHE A C 1
ATOM 690 O O . PHE A 1 91 ? 7.520 -5.701 7.498 1.00 97.75 91 PHE A O 1
ATOM 697 N N . TYR A 1 92 ? 6.374 -4.211 8.710 1.00 97.31 92 TYR A N 1
ATOM 698 C CA . TYR A 1 92 ? 6.779 -4.776 9.997 1.00 97.31 92 TYR A CA 1
ATOM 699 C C . TYR A 1 92 ? 5.936 -5.977 10.442 1.00 97.31 92 TYR A C 1
ATOM 701 O O . TYR A 1 92 ? 6.440 -6.839 11.162 1.00 97.31 92 TYR A O 1
ATOM 709 N N . ASN A 1 93 ? 4.660 -6.062 10.050 1.00 96.94 93 ASN A N 1
ATOM 710 C CA . ASN A 1 93 ? 3.775 -7.146 10.494 1.00 96.94 93 ASN A CA 1
ATOM 711 C C . ASN A 1 93 ? 3.650 -8.258 9.456 1.00 96.94 93 ASN A C 1
ATOM 713 O O . ASN A 1 93 ? 3.839 -9.427 9.801 1.00 96.94 93 ASN A O 1
ATOM 717 N N . GLU A 1 94 ? 3.336 -7.886 8.217 1.00 97.94 94 GLU A N 1
ATOM 718 C CA . GLU A 1 94 ? 3.082 -8.840 7.139 1.00 97.94 94 GLU A CA 1
ATOM 719 C C . GLU A 1 94 ? 4.391 -9.409 6.580 1.00 97.94 94 GLU A C 1
ATOM 721 O O . GLU A 1 94 ? 4.602 -10.621 6.613 1.00 97.94 94 GLU A O 1
ATOM 726 N N . LEU A 1 95 ? 5.307 -8.545 6.124 1.00 96.38 95 LEU A N 1
ATOM 727 C CA . LEU A 1 95 ? 6.576 -8.973 5.522 1.00 96.38 95 LEU A CA 1
ATOM 728 C C . LEU A 1 95 ? 7.705 -9.182 6.540 1.00 96.38 95 LEU A C 1
ATOM 730 O O . LEU A 1 95 ? 8.625 -9.947 6.263 1.00 96.38 95 LEU A O 1
ATOM 734 N N . ARG A 1 96 ? 7.604 -8.561 7.723 1.00 96.62 96 ARG A N 1
ATOM 735 C CA . ARG A 1 96 ? 8.573 -8.644 8.834 1.00 96.62 96 ARG A CA 1
ATOM 736 C C . ARG A 1 96 ? 9.997 -8.258 8.429 1.00 96.62 96 ARG A C 1
ATOM 738 O O . ARG A 1 96 ? 10.950 -8.972 8.732 1.00 96.62 96 ARG A O 1
ATOM 745 N N . ILE A 1 97 ? 10.116 -7.121 7.759 1.00 94.56 97 ILE A N 1
ATOM 746 C CA . ILE A 1 97 ? 11.379 -6.566 7.267 1.00 94.56 97 ILE A CA 1
ATOM 747 C C . ILE A 1 97 ? 11.643 -5.170 7.834 1.00 94.56 97 ILE A C 1
ATOM 749 O O . ILE A 1 97 ? 10.718 -4.494 8.291 1.00 94.56 97 ILE A O 1
ATOM 753 N N . ALA A 1 98 ? 12.906 -4.748 7.771 1.00 94.75 98 ALA A N 1
ATOM 754 C CA . ALA A 1 98 ? 13.327 -3.370 7.984 1.00 94.75 98 ALA A CA 1
ATOM 755 C C . ALA A 1 98 ? 13.276 -2.619 6.633 1.00 94.75 98 ALA A C 1
ATOM 757 O O . ALA A 1 98 ? 14.034 -2.967 5.726 1.00 94.75 98 ALA A O 1
ATOM 758 N N . PRO A 1 99 ? 12.358 -1.654 6.427 1.00 94.62 99 PRO A N 1
ATOM 759 C CA . PRO A 1 99 ? 12.224 -0.956 5.144 1.00 94.62 99 PRO A CA 1
ATOM 760 C C . PRO A 1 99 ? 13.483 -0.177 4.729 1.00 94.62 99 PRO A C 1
ATOM 762 O O . PRO A 1 99 ? 13.710 0.019 3.538 1.00 94.62 99 PRO A O 1
ATOM 765 N N . GLU A 1 100 ? 14.321 0.226 5.680 1.00 95.50 100 GLU A N 1
ATOM 766 C CA . GLU A 1 100 ? 15.593 0.913 5.448 1.00 95.50 100 GLU A CA 1
ATOM 767 C C . GLU A 1 100 ? 16.684 0.035 4.802 1.00 95.50 100 GLU A C 1
ATOM 769 O O . GLU A 1 100 ? 17.679 0.559 4.307 1.00 95.50 100 GLU A O 1
ATOM 774 N N . GLU A 1 101 ? 16.484 -1.285 4.750 1.00 92.88 101 GLU A N 1
ATOM 775 C CA . GLU A 1 101 ? 17.418 -2.257 4.162 1.00 92.88 101 GLU A CA 1
ATOM 776 C C . GLU A 1 101 ? 16.937 -2.788 2.802 1.00 92.88 101 GLU A C 1
ATOM 778 O O . GLU A 1 101 ? 17.472 -3.764 2.283 1.00 92.88 101 GLU A O 1
ATOM 783 N N . SER A 1 102 ? 15.860 -2.239 2.227 1.00 92.19 102 SER A N 1
ATOM 784 C CA . SER A 1 102 ? 15.274 -2.804 1.006 1.00 92.19 102 SER A CA 1
ATOM 785 C C . SER A 1 102 ? 14.730 -1.738 0.058 1.00 92.19 102 SER A C 1
ATOM 787 O O . SER A 1 102 ? 13.869 -0.944 0.448 1.00 92.19 102 SER A O 1
ATOM 789 N N . PRO A 1 103 ? 15.151 -1.725 -1.222 1.00 96.19 103 PRO A N 1
ATOM 790 C CA . PRO A 1 103 ? 14.544 -0.845 -2.209 1.00 96.19 103 PRO A CA 1
ATOM 791 C C . PRO A 1 103 ? 13.082 -1.241 -2.446 1.00 96.19 103 PRO A C 1
ATOM 793 O O . PRO A 1 103 ? 12.718 -2.411 -2.319 1.00 96.19 103 PRO A O 1
ATOM 796 N N . SER A 1 104 ? 12.231 -0.287 -2.826 1.00 96.38 104 SER A N 1
ATOM 797 C CA . SER A 1 104 ? 10.805 -0.559 -3.045 1.00 96.38 104 SER A CA 1
ATOM 798 C C . SER A 1 104 ? 10.288 -0.148 -4.421 1.00 96.38 104 SER A C 1
ATOM 800 O O . SER A 1 104 ? 10.662 0.869 -5.000 1.00 96.38 104 SER A O 1
ATOM 802 N N . LEU A 1 105 ? 9.359 -0.936 -4.946 1.00 98.00 105 LEU A N 1
ATOM 803 C CA . LEU A 1 105 ? 8.483 -0.587 -6.048 1.00 98.00 105 LEU A CA 1
ATOM 804 C C . LEU A 1 105 ? 7.070 -0.436 -5.493 1.00 98.00 105 LEU A C 1
ATOM 806 O O . LEU A 1 105 ? 6.463 -1.394 -5.014 1.00 98.00 105 LEU A O 1
ATOM 810 N N . LEU A 1 106 ? 6.529 0.771 -5.592 1.00 98.06 106 LEU A N 1
ATOM 811 C CA . LEU A 1 106 ? 5.164 1.097 -5.198 1.00 98.06 106 LEU A CA 1
ATOM 812 C C . LEU A 1 106 ? 4.310 1.339 -6.431 1.00 98.06 106 LEU A C 1
ATOM 814 O O . LEU A 1 106 ? 4.778 1.882 -7.434 1.00 98.06 106 LEU A O 1
ATOM 818 N N . THR A 1 107 ? 3.034 0.982 -6.354 1.00 98.00 107 THR A N 1
ATOM 819 C CA . THR A 1 107 ? 2.099 1.273 -7.439 1.00 98.00 107 THR A CA 1
ATOM 820 C C . THR A 1 107 ? 1.218 2.476 -7.137 1.00 98.00 107 THR A C 1
ATOM 822 O O . THR A 1 107 ? 0.834 2.727 -5.993 1.00 98.00 107 THR A O 1
ATOM 825 N N . GLU A 1 108 ? 0.807 3.168 -8.193 1.00 97.50 108 GLU A N 1
ATOM 826 C CA . GLU A 1 108 ? -0.210 4.214 -8.146 1.00 97.50 108 GLU A CA 1
ATOM 827 C C . GLU A 1 108 ? -1.279 4.011 -9.228 1.00 97.50 108 GLU A C 1
ATOM 829 O O . GLU A 1 108 ? -1.058 3.345 -10.250 1.00 97.50 108 GLU A O 1
ATOM 834 N N . ALA A 1 109 ? -2.445 4.618 -9.010 1.00 96.12 109 ALA A N 1
ATOM 835 C CA . ALA A 1 109 ? -3.516 4.633 -9.993 1.00 96.12 109 ALA A CA 1
ATOM 836 C C . ALA A 1 109 ? -3.147 5.482 -11.229 1.00 96.12 109 ALA A C 1
ATOM 838 O O . ALA A 1 109 ? -2.377 6.445 -11.129 1.00 96.12 109 ALA A O 1
ATOM 839 N N . PRO A 1 110 ? -3.731 5.185 -12.406 1.00 93.44 110 PRO A N 1
ATOM 840 C CA . PRO A 1 110 ? -3.658 6.081 -13.552 1.00 93.44 110 PRO A CA 1
ATOM 841 C C . PRO A 1 110 ? -4.121 7.493 -13.178 1.00 93.44 110 PRO A C 1
ATOM 843 O O . PRO A 1 110 ? -5.100 7.655 -12.454 1.00 93.44 110 PRO A O 1
ATOM 846 N N . LEU A 1 111 ? -3.435 8.512 -13.705 1.00 92.94 111 LEU A N 1
ATOM 847 C CA . LEU A 1 111 ? -3.742 9.927 -13.450 1.00 92.94 111 LEU A CA 1
ATOM 848 C C . LEU A 1 111 ? -3.641 10.345 -11.968 1.00 92.94 111 LEU A C 1
ATOM 850 O O . LEU A 1 111 ? -4.227 11.356 -11.580 1.00 92.94 111 LEU A O 1
ATOM 854 N N . ASN A 1 112 ? -2.880 9.614 -11.141 1.00 94.56 112 ASN A N 1
ATOM 855 C CA . ASN A 1 112 ? -2.583 10.038 -9.774 1.00 94.56 112 ASN A CA 1
ATOM 856 C C . ASN A 1 112 ? -1.935 11.441 -9.775 1.00 94.56 112 ASN A C 1
ATOM 858 O O . ASN A 1 112 ? -0.940 11.649 -10.485 1.00 94.56 112 ASN A O 1
ATOM 862 N N . PRO A 1 113 ? -2.463 12.410 -9.001 1.00 96.38 113 PRO A N 1
ATOM 863 C CA . PRO A 1 113 ? -1.886 13.744 -8.927 1.00 96.38 113 PRO A CA 1
ATOM 864 C C . PRO A 1 113 ? -0.406 13.711 -8.544 1.00 96.38 113 PRO A C 1
ATOM 866 O O . PRO A 1 113 ? -0.000 12.988 -7.635 1.00 96.38 113 PRO A O 1
ATOM 869 N N . LYS A 1 114 ? 0.401 14.564 -9.185 1.00 96.88 114 LYS A N 1
ATOM 870 C CA . LYS A 1 114 ? 1.841 14.676 -8.901 1.00 96.88 114 LYS A CA 1
ATOM 871 C C . LYS A 1 114 ? 2.122 14.904 -7.411 1.00 96.88 114 LYS A C 1
ATOM 873 O O . LYS A 1 114 ? 2.997 14.249 -6.863 1.00 96.88 114 LYS A O 1
ATOM 878 N N . ALA A 1 115 ? 1.327 15.754 -6.759 1.00 97.62 115 ALA A N 1
ATOM 879 C CA . ALA A 1 115 ? 1.447 16.036 -5.330 1.00 97.62 115 ALA A CA 1
ATOM 880 C C . ALA A 1 115 ? 1.275 14.780 -4.456 1.00 97.62 115 ALA A C 1
ATOM 882 O O . ALA A 1 115 ? 1.951 14.637 -3.443 1.00 97.62 115 ALA A O 1
ATOM 883 N N . ASN A 1 116 ? 0.418 13.837 -4.859 1.00 97.75 116 ASN A N 1
ATOM 884 C CA . ASN A 1 116 ? 0.256 12.578 -4.134 1.00 97.75 116 ASN A CA 1
ATOM 885 C C . ASN A 1 116 ? 1.473 11.677 -4.320 1.00 97.75 116 ASN A C 1
ATOM 887 O O . ASN A 1 116 ? 1.931 11.064 -3.361 1.00 97.75 116 ASN A O 1
ATOM 891 N N . ARG A 1 117 ? 2.021 11.612 -5.538 1.00 97.94 117 ARG A N 1
ATOM 892 C CA . ARG A 1 117 ? 3.269 10.883 -5.787 1.00 97.94 117 ARG A CA 1
ATOM 893 C C . ARG A 1 117 ? 4.417 11.462 -4.960 1.00 97.94 117 ARG A C 1
ATOM 895 O O . ARG A 1 117 ? 5.113 10.712 -4.296 1.00 97.94 117 ARG A O 1
ATOM 902 N N . GLU A 1 118 ? 4.554 12.787 -4.934 1.00 98.31 118 GLU A N 1
ATOM 903 C CA . GLU A 1 118 ? 5.544 13.492 -4.110 1.00 98.31 118 GLU A CA 1
ATOM 904 C C . GLU A 1 118 ? 5.340 13.208 -2.617 1.00 98.31 118 GLU A C 1
ATOM 906 O O . GLU A 1 118 ? 6.312 12.932 -1.919 1.00 98.31 118 GLU A O 1
ATOM 911 N N . LYS A 1 119 ? 4.092 13.193 -2.126 1.00 98.44 119 LYS A N 1
ATOM 912 C CA . LYS A 1 119 ? 3.804 12.880 -0.720 1.00 98.44 119 LYS A CA 1
ATOM 913 C C . LYS A 1 119 ? 4.117 11.426 -0.360 1.00 98.44 119 LYS A C 1
ATOM 915 O O . LYS A 1 119 ? 4.677 11.178 0.703 1.00 98.44 119 LYS A O 1
ATOM 920 N N . MET A 1 120 ? 3.800 10.479 -1.245 1.00 98.25 120 MET A N 1
ATOM 921 C CA . MET A 1 120 ? 4.193 9.075 -1.094 1.00 98.25 120 MET A CA 1
ATOM 922 C C . MET A 1 120 ? 5.716 8.950 -1.032 1.00 98.25 120 MET A C 1
ATOM 924 O O . MET A 1 120 ? 6.237 8.316 -0.121 1.00 98.25 120 MET A O 1
ATOM 928 N N . THR A 1 121 ? 6.425 9.598 -1.959 1.00 98.12 121 THR A N 1
ATOM 929 C CA . THR A 1 121 ? 7.890 9.619 -1.984 1.00 98.12 121 THR A CA 1
ATOM 930 C C . THR A 1 121 ? 8.478 10.214 -0.712 1.00 98.12 121 THR A C 1
ATOM 932 O O . THR A 1 121 ? 9.395 9.631 -0.142 1.00 98.12 121 THR A O 1
ATOM 935 N N . GLN A 1 122 ? 7.920 11.327 -0.233 1.00 98.56 122 GLN A N 1
ATOM 936 C CA . GLN A 1 122 ? 8.332 11.946 1.021 1.00 98.56 122 GLN A CA 1
ATOM 937 C C . GLN A 1 122 ? 8.236 10.948 2.181 1.00 98.56 122 GLN A C 1
ATOM 939 O O . GLN A 1 122 ? 9.209 10.764 2.896 1.00 98.56 122 GLN A O 1
ATOM 944 N N . ILE A 1 123 ? 7.095 10.276 2.355 1.00 98.50 123 ILE A N 1
ATOM 945 C CA . ILE A 1 123 ? 6.886 9.334 3.468 1.00 98.50 123 ILE A CA 1
ATOM 946 C C . ILE A 1 123 ? 7.854 8.146 3.380 1.00 98.50 123 ILE A C 1
ATOM 948 O O . ILE A 1 123 ? 8.435 7.746 4.386 1.00 98.50 123 ILE A O 1
ATOM 952 N N . MET A 1 124 ? 8.065 7.587 2.188 1.00 98.31 124 MET A N 1
ATOM 953 C CA . MET A 1 124 ? 8.958 6.435 2.016 1.00 98.31 124 MET A CA 1
ATOM 954 C C . MET A 1 124 ? 10.412 6.753 2.372 1.00 98.31 124 MET A C 1
ATOM 956 O O . MET A 1 124 ? 11.071 5.938 3.014 1.00 98.31 124 MET A O 1
ATOM 960 N N . PHE A 1 125 ? 10.902 7.940 2.011 1.00 98.44 125 PHE A N 1
ATOM 961 C CA . PHE A 1 125 ? 12.265 8.350 2.345 1.00 98.44 125 PHE A CA 1
ATOM 962 C C . PHE A 1 125 ? 12.397 8.931 3.754 1.00 98.44 125 PHE A C 1
ATOM 964 O O . PHE A 1 125 ? 13.331 8.585 4.464 1.00 98.44 125 PHE A O 1
ATOM 971 N N . GLU A 1 126 ? 11.495 9.814 4.179 1.00 98.38 126 GLU A N 1
ATOM 972 C CA . GLU A 1 126 ? 11.644 10.545 5.445 1.00 98.38 126 GLU A CA 1
ATOM 973 C C . GLU A 1 126 ? 11.120 9.755 6.648 1.00 98.38 126 GLU A C 1
ATOM 975 O O . GLU A 1 126 ? 11.719 9.819 7.719 1.00 98.38 126 GLU A O 1
ATOM 980 N N . THR A 1 127 ? 10.024 9.003 6.489 1.00 98.06 127 THR A N 1
ATOM 981 C CA . THR A 1 127 ? 9.452 8.195 7.578 1.00 98.06 127 THR A CA 1
ATOM 982 C C . THR A 1 127 ? 10.049 6.792 7.597 1.00 98.06 127 THR A C 1
ATOM 984 O O . THR A 1 127 ? 10.487 6.329 8.646 1.00 98.06 127 THR A O 1
ATOM 987 N N . PHE A 1 128 ? 10.076 6.108 6.448 1.00 97.88 128 PHE A N 1
ATOM 988 C CA . PHE A 1 128 ? 10.531 4.713 6.369 1.00 97.88 128 PHE A CA 1
ATOM 989 C C . PHE A 1 128 ? 12.010 4.552 6.013 1.00 97.88 128 PHE A C 1
ATOM 991 O O . PHE A 1 128 ? 12.500 3.429 6.022 1.00 97.88 128 PHE A O 1
ATOM 998 N N . SER A 1 129 ? 12.728 5.645 5.727 1.00 97.81 129 SER A N 1
ATOM 999 C CA . SER A 1 129 ? 14.171 5.620 5.441 1.00 97.81 129 SER A CA 1
ATOM 1000 C C . SER A 1 129 ? 14.570 4.636 4.335 1.00 97.81 129 SER A C 1
ATOM 1002 O O . SER A 1 129 ? 15.670 4.093 4.363 1.00 97.81 129 SER A O 1
ATOM 1004 N N . MET A 1 130 ? 13.689 4.406 3.353 1.00 96.69 130 MET A N 1
ATOM 1005 C CA . MET A 1 130 ? 13.971 3.460 2.274 1.00 96.69 130 MET A CA 1
ATOM 1006 C C . MET A 1 130 ? 15.209 3.890 1.470 1.00 96.69 130 MET A C 1
ATOM 1008 O O . MET A 1 130 ? 15.319 5.065 1.113 1.00 96.69 130 MET A O 1
ATOM 1012 N N . PRO A 1 131 ? 16.115 2.963 1.114 1.00 96.75 131 PRO A N 1
ATOM 1013 C CA . PRO A 1 131 ? 17.363 3.302 0.428 1.00 96.75 131 PRO A CA 1
ATOM 1014 C C . PRO A 1 131 ? 17.120 3.772 -1.013 1.00 96.75 131 PRO A C 1
ATOM 1016 O O . PRO A 1 131 ? 17.830 4.632 -1.534 1.00 96.75 131 PRO A O 1
ATOM 1019 N N . ALA A 1 132 ? 16.085 3.233 -1.660 1.00 96.88 132 ALA A N 1
ATOM 1020 C CA . ALA A 1 132 ? 15.623 3.648 -2.975 1.00 96.88 132 ALA A CA 1
ATOM 1021 C C . ALA A 1 132 ? 14.149 3.283 -3.162 1.00 96.88 132 ALA A C 1
ATOM 1023 O O . ALA A 1 132 ? 13.637 2.350 -2.541 1.00 96.88 132 ALA A O 1
ATOM 1024 N N . MET A 1 133 ? 13.473 3.985 -4.070 1.00 97.25 133 MET A N 1
ATOM 1025 C CA . MET A 1 133 ? 12.120 3.620 -4.470 1.00 97.25 133 MET A CA 1
ATOM 1026 C C . MET A 1 133 ? 11.831 3.933 -5.937 1.00 97.25 133 MET A C 1
ATOM 1028 O O . MET A 1 133 ? 12.420 4.839 -6.529 1.00 97.25 133 MET A O 1
ATOM 1032 N N . TYR A 1 134 ? 10.852 3.232 -6.497 1.00 97.62 134 TYR A N 1
ATOM 1033 C CA . TYR A 1 134 ? 10.256 3.511 -7.795 1.00 97.62 134 TYR A CA 1
ATOM 1034 C C . TYR A 1 134 ? 8.729 3.492 -7.695 1.00 97.62 134 TYR A C 1
ATOM 1036 O O . TYR A 1 134 ? 8.158 2.656 -6.997 1.00 97.62 134 TYR A O 1
ATOM 1044 N N . VAL A 1 135 ? 8.057 4.401 -8.407 1.00 97.94 135 VAL A N 1
ATOM 1045 C CA . VAL A 1 135 ? 6.588 4.441 -8.481 1.00 97.94 135 VAL A CA 1
ATOM 1046 C C . VAL A 1 135 ? 6.143 4.090 -9.892 1.00 97.94 135 VAL A C 1
ATOM 1048 O O . VAL A 1 135 ? 6.524 4.769 -10.846 1.00 97.94 135 VAL A O 1
ATOM 1051 N N . ALA A 1 136 ? 5.314 3.055 -10.021 1.00 97.44 136 ALA A N 1
ATOM 1052 C CA . ALA A 1 136 ? 4.812 2.571 -11.302 1.00 97.44 136 ALA A CA 1
ATOM 1053 C C . ALA A 1 136 ? 3.281 2.648 -11.399 1.00 97.44 136 ALA A C 1
ATOM 1055 O O . ALA A 1 136 ? 2.555 2.485 -10.419 1.00 97.44 136 ALA A O 1
ATOM 1056 N N . ILE A 1 137 ? 2.768 2.840 -12.613 1.00 97.31 137 ILE A N 1
ATOM 1057 C CA . ILE A 1 137 ? 1.323 2.860 -12.867 1.00 97.31 137 ILE A CA 1
ATOM 1058 C C . ILE A 1 137 ? 0.798 1.420 -12.930 1.00 97.31 137 ILE A C 1
ATOM 1060 O O . ILE A 1 137 ? 1.292 0.609 -13.716 1.00 97.31 137 ILE A O 1
ATOM 1064 N N . GLN A 1 138 ? -0.256 1.115 -12.169 1.00 95.94 138 GLN A N 1
ATOM 1065 C CA . GLN A 1 138 ? -0.841 -0.235 -12.061 1.00 95.94 138 GLN A CA 1
ATOM 1066 C C . GLN A 1 138 ? -1.179 -0.879 -13.419 1.00 95.94 138 GLN A C 1
ATOM 1068 O O . GLN A 1 138 ? -0.847 -2.039 -13.675 1.00 95.94 138 GLN A O 1
ATOM 1073 N N . ALA A 1 139 ? -1.812 -0.121 -14.320 1.00 93.88 139 ALA A N 1
ATOM 1074 C CA . ALA A 1 139 ? -2.200 -0.618 -15.641 1.00 93.88 139 ALA A CA 1
ATOM 1075 C C . ALA A 1 139 ? -0.987 -0.954 -16.529 1.00 93.88 139 ALA A C 1
ATOM 1077 O O . ALA A 1 139 ? -1.047 -1.893 -17.320 1.00 93.88 139 ALA A O 1
ATOM 1078 N N . VAL A 1 140 ? 0.121 -0.224 -16.369 1.00 95.25 140 VAL A N 1
ATOM 1079 C CA . VAL A 1 140 ? 1.361 -0.462 -17.121 1.00 95.25 140 VAL A CA 1
ATOM 1080 C C . VAL A 1 140 ? 2.024 -1.755 -16.650 1.00 95.25 140 VAL A C 1
ATOM 1082 O O . VAL A 1 140 ? 2.379 -2.589 -17.477 1.00 95.25 140 VAL A O 1
ATOM 1085 N N . LEU A 1 141 ? 2.102 -1.983 -15.333 1.00 94.38 141 LEU A N 1
ATOM 1086 C CA . LEU A 1 141 ? 2.611 -3.249 -14.791 1.00 94.38 141 LEU A CA 1
ATOM 1087 C C . LEU A 1 141 ? 1.760 -4.444 -15.231 1.00 94.38 141 LEU A C 1
ATOM 1089 O O . LEU A 1 141 ? 2.297 -5.485 -15.596 1.00 94.38 141 LEU A O 1
ATOM 1093 N N . SER A 1 142 ? 0.435 -4.272 -15.262 1.00 92.69 142 SER A N 1
ATOM 1094 C CA . SER A 1 142 ? -0.490 -5.308 -15.740 1.00 92.69 142 SER A CA 1
ATOM 1095 C C . SER A 1 142 ? -0.252 -5.652 -17.215 1.00 92.69 142 SER A C 1
ATOM 1097 O O . SER A 1 142 ? -0.316 -6.817 -17.605 1.00 92.69 142 SER A O 1
ATOM 1099 N N . LEU A 1 143 ? 0.054 -4.649 -18.044 1.00 93.81 143 LEU A N 1
ATOM 1100 C CA . LEU A 1 143 ? 0.395 -4.855 -19.449 1.00 93.81 143 LEU A CA 1
ATOM 1101 C C . LEU A 1 143 ? 1.718 -5.620 -19.596 1.00 93.81 143 LEU A C 1
ATOM 1103 O O . LEU A 1 143 ? 1.7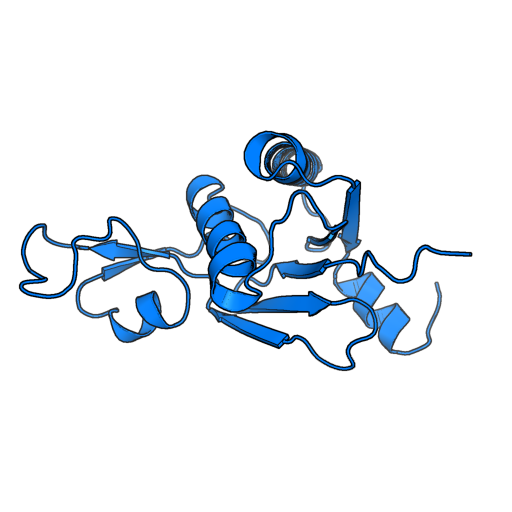61 -6.613 -20.327 1.00 93.81 143 LEU A O 1
ATOM 1107 N N . TYR A 1 144 ? 2.757 -5.216 -18.860 1.00 91.75 144 TYR A N 1
ATOM 1108 C CA . TYR A 1 144 ? 4.062 -5.883 -18.876 1.00 91.75 144 TYR A CA 1
ATOM 1109 C C . TYR A 1 144 ? 3.986 -7.331 -18.393 1.00 91.75 144 TYR A C 1
ATOM 1111 O O . TYR A 1 144 ? 4.556 -8.210 -19.035 1.00 91.75 144 TYR A O 1
ATOM 1119 N N . ALA A 1 145 ? 3.206 -7.610 -17.345 1.00 89.31 145 ALA A N 1
ATOM 1120 C CA . ALA A 1 145 ? 2.976 -8.970 -16.857 1.00 89.31 145 ALA A CA 1
ATOM 1121 C C . ALA A 1 145 ? 2.336 -9.887 -17.920 1.00 89.31 145 ALA A C 1
ATOM 1123 O O . ALA A 1 145 ? 2.520 -11.099 -17.885 1.00 89.31 145 ALA A O 1
ATOM 1124 N N . SER A 1 146 ? 1.623 -9.319 -18.902 1.00 90.62 146 SER A N 1
ATOM 1125 C CA . SER A 1 146 ? 1.055 -10.068 -20.034 1.00 90.62 146 SER A CA 1
ATOM 1126 C C . SER A 1 146 ? 2.018 -10.268 -21.217 1.00 90.62 146 SER A C 1
ATOM 1128 O O . SER A 1 146 ? 1.603 -10.782 -22.256 1.00 90.62 146 SER A O 1
ATOM 1130 N N . GLY A 1 147 ? 3.282 -9.845 -21.093 1.00 88.06 147 GLY A N 1
ATOM 1131 C CA . GLY A 1 147 ? 4.297 -9.946 -22.147 1.00 88.06 147 GLY A CA 1
ATOM 1132 C C . GLY A 1 147 ? 4.107 -8.954 -23.299 1.00 88.06 147 GLY A C 1
ATOM 1133 O O . GLY A 1 147 ? 4.594 -9.190 -24.403 1.00 88.06 147 GLY A O 1
ATOM 1134 N N . ARG A 1 148 ? 3.368 -7.861 -23.073 1.00 79.06 148 ARG A N 1
ATOM 1135 C CA . ARG A 1 148 ? 3.074 -6.838 -24.086 1.00 79.06 148 ARG A CA 1
ATOM 1136 C C . ARG A 1 148 ? 3.824 -5.547 -23.776 1.00 79.06 148 ARG A C 1
ATOM 1138 O O . ARG A 1 148 ? 3.898 -5.137 -22.622 1.00 79.06 148 ARG A O 1
ATOM 1145 N N . THR A 1 149 ? 4.334 -4.892 -24.814 1.00 77.25 149 THR A N 1
ATOM 1146 C CA . THR A 1 149 ? 5.019 -3.593 -24.735 1.00 77.25 149 THR A CA 1
ATOM 1147 C C . THR A 1 149 ? 4.200 -2.516 -25.446 1.00 77.25 149 THR A C 1
ATOM 1149 O O . THR A 1 149 ? 3.416 -2.833 -26.343 1.00 77.25 149 THR A O 1
ATOM 1152 N N . THR A 1 150 ? 4.371 -1.256 -25.044 1.00 64.12 150 THR A N 1
ATOM 1153 C CA . THR A 1 150 ? 3.832 -0.071 -25.741 1.00 64.12 150 THR A CA 1
ATOM 1154 C C . THR A 1 150 ? 4.848 0.521 -26.695 1.00 64.12 150 THR A C 1
ATOM 1156 O O . THR A 1 150 ? 6.033 0.546 -26.293 1.00 64.12 150 THR A O 1
#

pLDDT: mean 91.94, std 12.42, range [37.47, 98.69]